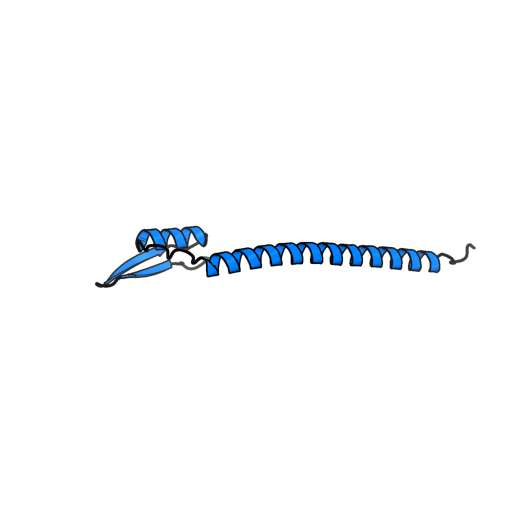Protein AF-A0A317SUR2-F1 (afdb_monomer_lite)

pLDDT: mean 87.14, std 13.88, range [46.84, 96.88]

Structure (mmCIF, N/CA/C/O backbone):
data_AF-A0A317SUR2-F1
#
_entry.id   AF-A0A317SUR2-F1
#
loop_
_atom_site.group_PDB
_atom_site.id
_atom_site.type_symbol
_atom_site.label_atom_id
_atom_site.label_alt_id
_atom_site.label_comp_id
_atom_site.label_asym_id
_atom_site.label_entity_id
_atom_site.label_seq_id
_atom_site.pdbx_PDB_ins_code
_atom_site.Cartn_x
_atom_site.Cartn_y
_atom_site.Cartn_z
_atom_site.occupancy
_atom_site.B_iso_or_equiv
_atom_site.auth_seq_id
_atom_site.auth_comp_id
_atom_site.auth_asym_id
_atom_site.auth_atom_id
_atom_site.pdbx_PDB_model_num
ATOM 1 N N . MET A 1 1 ? 0.481 -31.105 5.713 1.00 50.25 1 MET A N 1
ATOM 2 C CA . MET A 1 1 ? 0.684 -30.073 6.750 1.00 50.25 1 MET A CA 1
ATOM 3 C C . MET A 1 1 ? -0.657 -29.396 6.973 1.00 50.25 1 MET A C 1
ATOM 5 O O . MET A 1 1 ? -1.111 -28.718 6.063 1.00 50.25 1 MET A O 1
ATOM 9 N N . SER A 1 2 ? -1.347 -29.656 8.087 1.00 62.28 2 SER A N 1
ATOM 10 C CA . SER A 1 2 ? -2.554 -28.893 8.434 1.00 62.28 2 SER A CA 1
ATOM 11 C C . SER A 1 2 ? -2.091 -27.568 9.031 1.00 62.28 2 SER A C 1
ATOM 13 O O . SER A 1 2 ? -1.515 -27.556 10.117 1.00 62.28 2 SER A O 1
ATOM 15 N N . GLY A 1 3 ? -2.244 -26.474 8.285 1.00 66.69 3 GLY A N 1
ATOM 16 C CA . GLY A 1 3 ? -1.927 -25.141 8.790 1.00 66.69 3 GLY A CA 1
ATOM 17 C C . GLY A 1 3 ? -2.759 -24.844 10.037 1.00 66.69 3 GLY A C 1
ATOM 18 O O . GLY A 1 3 ? -3.965 -25.120 10.042 1.00 66.69 3 GLY A O 1
ATOM 19 N N . GLY A 1 4 ? -2.102 -24.329 11.079 1.00 80.88 4 GLY A N 1
ATOM 20 C CA . GLY A 1 4 ? -2.757 -23.877 12.306 1.00 80.88 4 GLY A CA 1
ATOM 21 C C . GLY A 1 4 ? -3.806 -22.801 12.030 1.00 80.88 4 GLY A C 1
ATOM 22 O O . GLY A 1 4 ? -3.885 -22.257 10.924 1.00 80.88 4 GLY A O 1
ATOM 23 N N . ASP A 1 5 ? -4.644 -22.534 13.020 1.00 86.75 5 ASP A N 1
ATOM 24 C CA . ASP A 1 5 ? -5.660 -21.494 12.904 1.00 86.75 5 ASP A CA 1
ATOM 25 C C . ASP A 1 5 ? -5.015 -20.108 12.938 1.00 86.75 5 ASP A C 1
ATOM 27 O O . ASP A 1 5 ? -3.987 -19.900 13.586 1.00 86.75 5 ASP A O 1
ATOM 31 N N . ALA A 1 6 ? -5.589 -19.180 12.176 1.00 92.81 6 ALA A N 1
ATOM 32 C CA . ALA A 1 6 ? -5.101 -17.816 12.054 1.00 92.81 6 ALA A CA 1
ATOM 33 C C . ALA A 1 6 ? -6.251 -16.873 12.392 1.00 92.81 6 ALA A C 1
ATOM 35 O O . ALA A 1 6 ? -7.210 -16.768 11.635 1.00 92.81 6 ALA A O 1
ATOM 36 N N . THR A 1 7 ? -6.156 -16.197 13.534 1.00 94.75 7 THR A N 1
ATOM 37 C CA . THR A 1 7 ? -7.208 -15.309 14.041 1.00 94.75 7 THR A CA 1
ATOM 38 C C . THR A 1 7 ? -6.642 -13.953 14.438 1.00 94.75 7 THR A C 1
ATOM 40 O O . THR A 1 7 ? -5.537 -13.876 14.975 1.00 94.75 7 THR A O 1
ATOM 43 N N . LEU A 1 8 ? -7.424 -12.897 14.230 1.00 95.00 8 LEU A N 1
ATOM 44 C CA . LEU A 1 8 ? -7.158 -11.542 14.704 1.00 95.00 8 LEU A CA 1
ATOM 45 C C . LEU A 1 8 ? -8.158 -11.195 15.813 1.00 95.00 8 LEU A C 1
ATOM 47 O O . LEU A 1 8 ? -9.362 -11.323 15.613 1.00 95.00 8 LEU A O 1
ATOM 51 N N . VAL A 1 9 ? -7.666 -10.765 16.974 1.00 95.50 9 VAL A N 1
ATOM 52 C CA . VAL A 1 9 ? -8.495 -10.380 18.126 1.00 95.50 9 VAL A CA 1
ATOM 53 C C . VAL A 1 9 ? -8.418 -8.869 18.316 1.00 95.50 9 VAL A C 1
ATOM 55 O O . VAL A 1 9 ? -7.327 -8.302 18.313 1.00 95.50 9 VAL A O 1
ATOM 58 N N . ILE A 1 10 ? -9.575 -8.228 18.473 1.00 95.00 10 ILE A N 1
ATOM 59 C CA . ILE A 1 10 ? -9.716 -6.797 18.749 1.00 95.00 10 ILE A CA 1
ATOM 60 C C . ILE A 1 10 ? -10.292 -6.646 20.153 1.00 95.00 10 ILE A C 1
ATOM 62 O O . ILE A 1 10 ? -11.372 -7.160 20.446 1.00 95.00 10 ILE A O 1
ATOM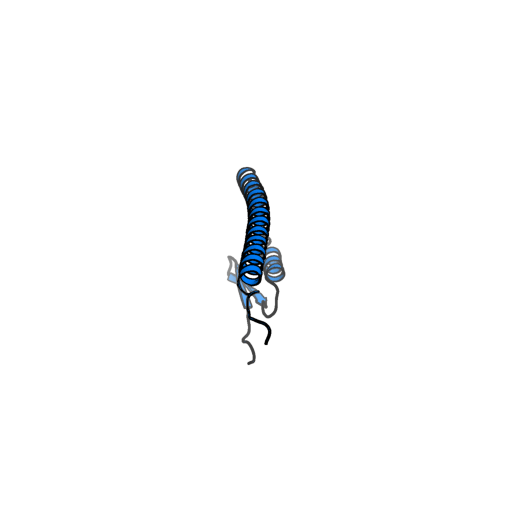 66 N N . GLU A 1 11 ? -9.580 -5.924 21.011 1.00 95.56 11 GLU A N 1
ATOM 67 C CA . GLU A 1 11 ? -10.020 -5.598 22.366 1.00 95.56 11 GLU A CA 1
ATOM 68 C C . GLU A 1 11 ? -10.471 -4.137 22.414 1.00 95.56 11 GLU A C 1
ATOM 70 O O . GLU A 1 11 ? -9.739 -3.231 22.013 1.00 95.56 11 GLU A O 1
ATOM 75 N N . PHE A 1 12 ? -11.692 -3.910 22.888 1.00 93.56 12 PHE A N 1
ATOM 76 C CA . PHE A 1 12 ? -12.268 -2.584 23.065 1.00 93.56 12 PHE A CA 1
ATOM 77 C C . PHE A 1 12 ? -12.209 -2.164 24.531 1.00 93.56 12 PHE A C 1
ATOM 79 O O . PHE A 1 12 ? -12.223 -2.995 25.447 1.00 93.56 12 PHE A O 1
ATOM 86 N N . ASP A 1 13 ? -12.222 -0.852 24.752 1.00 89.88 13 ASP A N 1
ATOM 87 C CA . ASP A 1 13 ? -12.408 -0.305 26.090 1.00 89.88 13 ASP A CA 1
ATOM 88 C C . ASP A 1 13 ? -13.736 -0.806 26.697 1.00 89.88 13 ASP A C 1
ATOM 90 O O . ASP A 1 13 ? -14.743 -0.971 26.002 1.00 89.88 13 ASP A O 1
ATOM 94 N N . GLY A 1 14 ? -13.722 -1.122 27.991 1.00 89.19 14 GLY A N 1
ATOM 95 C CA . GLY A 1 14 ? -14.820 -1.824 28.669 1.00 89.19 14 GLY A CA 1
ATOM 96 C C . GLY A 1 14 ? -14.759 -3.357 28.600 1.00 89.19 14 GLY A C 1
ATOM 97 O O . GLY A 1 14 ? -15.707 -4.019 29.021 1.00 89.19 14 GLY A O 1
ATOM 98 N N . GLY A 1 15 ? -13.657 -3.936 28.107 1.00 89.50 15 GLY A N 1
ATOM 99 C CA . GLY A 1 15 ? -13.383 -5.379 28.179 1.00 89.50 15 GLY A CA 1
ATOM 100 C C . GLY A 1 15 ? -14.142 -6.229 27.159 1.00 89.50 15 GLY A C 1
ATOM 101 O O . GLY A 1 15 ? -14.163 -7.455 27.270 1.00 89.50 15 GLY A O 1
ATOM 102 N N . LYS A 1 16 ? -14.773 -5.596 26.165 1.00 91.44 16 LYS A N 1
ATOM 103 C CA . LYS A 1 16 ? -15.400 -6.297 25.044 1.00 91.44 16 LYS A CA 1
ATOM 104 C C . LYS A 1 16 ? -14.318 -6.762 24.067 1.00 91.44 16 LYS A C 1
ATOM 106 O O . LYS A 1 16 ? -13.472 -5.967 23.667 1.00 91.44 16 LYS A O 1
ATOM 111 N N . THR A 1 17 ? -14.387 -8.016 23.632 1.00 94.75 17 THR A N 1
ATOM 112 C CA . THR A 1 17 ? -13.484 -8.577 22.622 1.00 94.75 17 THR A CA 1
ATOM 113 C C . THR A 1 17 ? -14.262 -9.062 21.402 1.00 94.75 17 THR A C 1
ATOM 115 O O . THR A 1 17 ? -15.373 -9.576 21.523 1.00 94.75 17 THR A O 1
ATOM 118 N N . GLU A 1 18 ? -13.685 -8.877 20.219 1.00 93.69 18 GLU A N 1
ATOM 119 C CA . GLU A 1 18 ? -14.187 -9.400 18.945 1.00 93.69 18 GLU A CA 1
ATOM 120 C C . GLU A 1 18 ? -13.070 -10.213 18.281 1.00 93.69 18 GLU A C 1
ATOM 122 O O . GLU A 1 18 ? -11.892 -9.874 18.399 1.00 93.69 18 GLU A O 1
ATOM 127 N N . THR A 1 19 ? -13.411 -11.309 17.604 1.00 94.69 19 THR A N 1
ATOM 128 C CA . THR A 1 19 ? -12.430 -12.189 16.944 1.00 94.69 19 THR A CA 1
ATOM 129 C C . THR A 1 19 ? -12.791 -12.379 15.479 1.00 94.69 19 THR A C 1
ATOM 131 O O . THR A 1 19 ? -13.935 -12.682 15.151 1.00 94.69 19 THR A O 1
ATOM 134 N N . ILE A 1 20 ? -11.800 -12.236 14.604 1.00 94.50 20 ILE A N 1
ATOM 135 C CA . ILE A 1 20 ? -11.907 -12.426 13.159 1.00 94.50 20 ILE A CA 1
ATOM 136 C C . ILE A 1 20 ? -11.067 -13.644 12.775 1.00 94.50 20 ILE A C 1
ATOM 138 O O . ILE A 1 20 ? -9.874 -13.693 13.074 1.00 94.50 20 ILE A O 1
ATOM 142 N N . ASP A 1 21 ? -11.665 -14.617 12.091 1.00 94.06 21 ASP A N 1
ATOM 143 C CA . ASP A 1 21 ? -10.907 -15.679 11.425 1.00 94.06 21 ASP A CA 1
ATOM 144 C C . ASP A 1 21 ? -10.290 -15.119 10.141 1.00 94.06 21 ASP A C 1
ATOM 146 O O . ASP A 1 21 ? -11.005 -14.689 9.238 1.00 94.06 21 ASP A O 1
ATOM 150 N N . VAL A 1 22 ? -8.962 -15.095 10.063 1.00 95.62 22 VAL A N 1
ATOM 151 C CA . VAL A 1 22 ? -8.215 -14.550 8.920 1.00 95.62 22 VAL A CA 1
ATOM 152 C C . VAL A 1 22 ? -7.595 -15.650 8.060 1.00 95.62 22 VAL A C 1
ATOM 154 O O . VAL A 1 22 ? -6.874 -15.376 7.096 1.00 95.62 22 VAL A O 1
ATOM 157 N N . LYS A 1 23 ? -7.861 -16.919 8.385 1.00 94.62 23 LYS A N 1
ATOM 158 C CA . LYS A 1 23 ? -7.315 -18.060 7.661 1.00 94.62 23 LYS A CA 1
ATOM 159 C C . LYS A 1 23 ? -7.814 -18.056 6.216 1.00 94.62 23 LYS A C 1
ATOM 161 O O . LYS A 1 23 ? -9.009 -18.005 5.951 1.00 94.62 23 LYS A O 1
ATOM 166 N N . HIS A 1 24 ? -6.875 -18.134 5.272 1.00 93.44 24 HIS A N 1
ATOM 167 C CA . HIS A 1 24 ? -7.151 -18.123 3.828 1.00 93.44 24 HIS A CA 1
ATOM 168 C C . HIS A 1 24 ? -7.889 -16.873 3.310 1.00 93.44 24 HIS A C 1
ATOM 170 O O . HIS A 1 24 ? -8.435 -16.914 2.209 1.00 93.44 24 HIS A O 1
ATOM 176 N N . GLN A 1 25 ? -7.878 -15.768 4.060 1.00 93.88 25 GLN A N 1
ATOM 177 C CA . GLN A 1 25 ? -8.471 -14.504 3.627 1.00 93.88 25 GLN A CA 1
ATOM 178 C C . GLN A 1 25 ? -7.452 -13.596 2.931 1.00 93.88 25 GLN A C 1
ATOM 180 O O . GLN A 1 25 ? -6.251 -13.654 3.206 1.00 93.88 25 GLN A O 1
ATOM 185 N N . HIS A 1 26 ? -7.938 -12.749 2.021 1.00 96.31 26 HIS A N 1
ATOM 186 C CA . HIS A 1 26 ? -7.128 -11.705 1.403 1.00 96.31 26 HIS A CA 1
ATOM 187 C C . HIS A 1 26 ? -7.023 -10.494 2.341 1.00 96.31 26 HIS A C 1
ATOM 189 O O . HIS A 1 26 ? -7.966 -10.173 3.062 1.00 96.31 26 HIS A O 1
ATOM 195 N N . GLU A 1 27 ? -5.897 -9.780 2.292 1.00 95.62 27 GLU A N 1
ATOM 196 C CA . GLU A 1 27 ? -5.625 -8.609 3.141 1.00 95.62 27 GLU A CA 1
ATOM 197 C C . GLU A 1 27 ? -6.777 -7.589 3.135 1.00 95.62 27 GLU A C 1
ATOM 199 O O . GLU A 1 27 ? -7.263 -7.191 4.190 1.00 95.62 27 GLU A O 1
ATOM 204 N N . ASN A 1 28 ? -7.266 -7.223 1.946 1.00 96.06 28 ASN A N 1
ATOM 205 C CA . ASN A 1 28 ? -8.394 -6.296 1.788 1.00 96.06 28 ASN A CA 1
ATOM 206 C C . ASN A 1 28 ? -9.679 -6.734 2.512 1.00 96.06 28 ASN A C 1
ATOM 208 O O . ASN A 1 28 ? -10.406 -5.875 3.010 1.00 96.06 28 ASN A O 1
ATOM 212 N N . ASP A 1 29 ? -9.976 -8.034 2.565 1.00 95.31 29 ASP A N 1
ATOM 213 C CA . ASP A 1 29 ? -11.189 -8.540 3.222 1.00 95.31 29 ASP A CA 1
ATOM 214 C C . ASP A 1 29 ? -11.042 -8.468 4.744 1.00 95.31 29 ASP A C 1
ATOM 216 O O . ASP A 1 29 ? -11.958 -8.034 5.444 1.00 95.31 29 ASP A O 1
ATOM 220 N N . ILE A 1 30 ? -9.842 -8.782 5.245 1.00 96.06 30 ILE A N 1
ATOM 221 C CA . ILE A 1 30 ? -9.490 -8.630 6.659 1.00 96.06 30 ILE A CA 1
ATOM 222 C C . ILE A 1 30 ? -9.597 -7.155 7.070 1.00 96.06 30 ILE A C 1
ATOM 224 O O . ILE A 1 30 ? -10.238 -6.840 8.070 1.00 96.06 30 ILE A O 1
ATOM 228 N N . ALA A 1 31 ? -9.015 -6.241 6.288 1.00 94.75 31 ALA A N 1
ATOM 229 C CA . ALA A 1 31 ? -9.040 -4.808 6.579 1.00 94.75 31 ALA A CA 1
ATOM 230 C C . ALA A 1 31 ? -10.471 -4.249 6.628 1.00 94.75 31 ALA A C 1
ATOM 232 O O . ALA A 1 31 ? -10.803 -3.488 7.537 1.00 94.75 31 ALA A O 1
ATOM 233 N N . ARG A 1 32 ? -11.343 -4.664 5.698 1.00 93.88 32 ARG A N 1
ATOM 234 C CA . ARG A 1 32 ? -12.766 -4.288 5.714 1.00 93.88 32 ARG A CA 1
ATOM 235 C C . ARG A 1 32 ? -13.473 -4.791 6.966 1.00 93.88 32 ARG A C 1
ATOM 237 O O . ARG A 1 32 ? -14.123 -3.996 7.633 1.00 93.88 32 ARG A O 1
ATOM 244 N N . ALA A 1 33 ? -13.275 -6.058 7.334 1.00 94.25 33 ALA A N 1
ATOM 245 C CA . ALA A 1 33 ? -13.867 -6.622 8.546 1.00 94.25 33 ALA A CA 1
ATOM 246 C C . ALA A 1 33 ? -13.439 -5.856 9.813 1.00 94.25 33 ALA A C 1
ATOM 248 O O . ALA A 1 33 ? -14.257 -5.612 10.698 1.00 94.25 33 ALA A O 1
ATOM 249 N N . VAL A 1 34 ? -12.176 -5.421 9.885 1.00 94.44 34 VAL A N 1
ATOM 250 C CA . VAL A 1 34 ? -11.677 -4.585 10.989 1.00 94.44 34 VAL A CA 1
ATOM 251 C C . VAL A 1 34 ? -12.360 -3.215 11.009 1.00 94.44 34 VAL A C 1
ATOM 253 O O . VAL A 1 34 ? -12.801 -2.773 12.071 1.00 94.44 34 VAL A O 1
ATOM 256 N N . ILE A 1 35 ? -12.472 -2.537 9.863 1.00 93.94 35 ILE A N 1
ATOM 257 C CA . ILE A 1 35 ? -13.121 -1.217 9.773 1.00 93.94 35 ILE A CA 1
ATOM 258 C C . ILE A 1 35 ? -14.606 -1.318 10.145 1.00 93.94 35 ILE A C 1
ATOM 260 O O . ILE A 1 35 ? -15.088 -0.513 10.939 1.00 93.94 35 ILE A O 1
ATOM 264 N N . ASP A 1 36 ? -15.309 -2.341 9.657 1.00 92.62 36 ASP A N 1
ATOM 265 C CA . ASP A 1 36 ? -16.731 -2.562 9.942 1.00 92.62 36 ASP A CA 1
ATOM 266 C C . ASP A 1 36 ? -16.989 -2.825 11.437 1.00 92.62 36 ASP A C 1
ATOM 268 O O . ASP A 1 36 ? -17.958 -2.315 12.008 1.00 92.62 36 ASP A O 1
ATOM 272 N N . LEU A 1 37 ? -16.107 -3.587 12.096 1.00 93.38 37 LEU A N 1
ATOM 273 C CA . LEU A 1 37 ? -16.205 -3.887 13.529 1.00 93.38 37 LEU A CA 1
ATOM 274 C C . LEU A 1 37 ? -15.863 -2.685 14.408 1.00 93.38 37 LEU A C 1
ATOM 276 O O . LEU A 1 37 ? -16.556 -2.414 15.391 1.00 93.38 37 LEU A O 1
ATOM 280 N N . THR A 1 38 ? -14.791 -1.973 14.071 1.00 91.31 38 THR A N 1
ATOM 281 C CA . THR A 1 38 ? -14.326 -0.818 14.852 1.00 91.31 38 THR A CA 1
ATOM 282 C C . THR A 1 38 ? -15.162 0.429 14.600 1.00 91.31 38 THR A C 1
ATOM 284 O O . THR A 1 38 ? -15.187 1.318 15.449 1.00 91.31 38 THR A O 1
ATOM 287 N N . LYS A 1 39 ? -15.860 0.492 13.457 1.00 89.81 39 LYS A N 1
ATOM 288 C CA . LYS A 1 39 ? -16.573 1.679 12.961 1.00 89.81 39 LYS A CA 1
ATOM 289 C C . LYS A 1 39 ? -15.675 2.917 12.918 1.00 89.81 39 LYS A C 1
ATOM 291 O O . LYS A 1 39 ? -16.148 4.034 13.116 1.00 89.81 39 LYS A O 1
ATOM 296 N N . ALA A 1 40 ? -14.376 2.707 12.709 1.00 89.12 40 ALA A N 1
ATOM 297 C CA . ALA A 1 40 ? -13.409 3.785 12.642 1.00 89.12 40 ALA A CA 1
ATOM 298 C C . ALA A 1 40 ? -13.678 4.651 11.407 1.00 89.12 40 ALA A C 1
ATOM 300 O O . ALA A 1 40 ? -13.849 4.13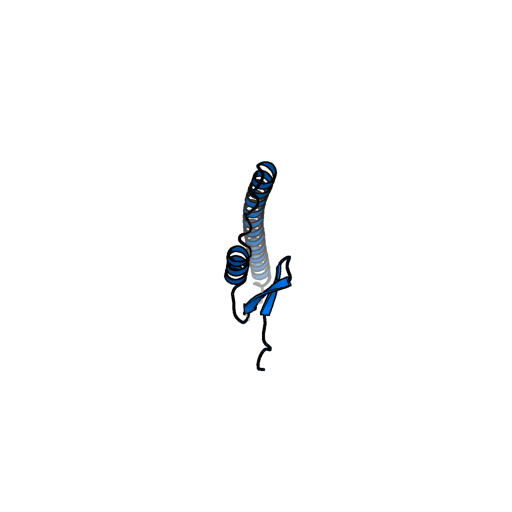9 10.299 1.00 89.12 40 ALA A O 1
ATOM 301 N N . GLU A 1 41 ? -13.693 5.967 11.598 1.00 90.25 41 GLU A N 1
ATOM 302 C CA . GLU A 1 41 ? -13.767 6.904 10.484 1.00 90.25 41 GLU A CA 1
ATOM 303 C C . GLU A 1 41 ? -12.382 7.023 9.833 1.00 90.25 41 GLU A C 1
ATOM 305 O O . GLU A 1 41 ? -11.393 7.276 10.532 1.00 90.25 41 GLU A O 1
ATOM 310 N N . PRO A 1 42 ? -12.269 6.820 8.509 1.00 88.19 42 PRO A N 1
ATOM 311 C CA . PRO A 1 42 ? -10.994 6.955 7.828 1.00 88.19 42 PRO A CA 1
ATOM 312 C C . PRO A 1 42 ? -10.536 8.413 7.869 1.00 88.19 42 PRO A C 1
ATOM 314 O O . PRO A 1 42 ? -11.302 9.334 7.581 1.00 88.19 42 PRO A O 1
ATOM 317 N N . VAL A 1 43 ? -9.260 8.615 8.191 1.00 91.12 43 VAL A N 1
ATOM 318 C CA . VAL A 1 43 ? -8.650 9.945 8.155 1.00 91.12 43 VAL A CA 1
ATOM 319 C C . VAL A 1 43 ? -8.542 10.387 6.691 1.00 91.12 43 VAL A C 1
ATOM 321 O O . VAL A 1 43 ? -7.973 9.646 5.882 1.00 91.12 43 VAL A O 1
ATOM 324 N N . PRO A 1 44 ? -9.082 11.560 6.320 1.00 90.44 44 PRO A N 1
ATOM 325 C CA . PRO A 1 44 ? -8.974 12.057 4.958 1.00 90.44 44 PRO A CA 1
ATOM 326 C C . PRO A 1 44 ? -7.518 12.385 4.620 1.00 90.44 44 PRO A C 1
ATOM 328 O O . PRO A 1 44 ? -6.770 12.901 5.450 1.00 90.44 44 PRO A O 1
ATOM 331 N N . THR A 1 45 ? -7.125 12.099 3.382 1.00 92.81 45 THR A N 1
ATOM 332 C CA . THR A 1 45 ? -5.799 12.437 2.857 1.00 92.81 45 THR A CA 1
ATOM 333 C C . THR A 1 45 ? -5.642 13.953 2.762 1.00 92.81 45 THR A C 1
ATOM 335 O O . THR A 1 45 ? -6.541 14.636 2.267 1.00 92.81 45 THR A O 1
ATOM 338 N N . SER A 1 46 ? -4.511 14.480 3.236 1.00 95.56 46 SER A N 1
ATOM 339 C CA . SER A 1 46 ? -4.201 15.906 3.112 1.00 95.56 46 SER A CA 1
ATOM 340 C C . SER A 1 46 ? -3.836 16.278 1.668 1.00 95.56 46 SER A C 1
ATOM 342 O O . SER A 1 46 ? -3.477 15.415 0.864 1.00 95.56 46 SER A O 1
ATOM 344 N N . GLU A 1 47 ? -3.914 17.566 1.323 1.00 94.69 47 GLU A N 1
ATOM 345 C CA . GLU A 1 47 ? -3.483 18.045 -0.001 1.00 94.69 47 GLU A CA 1
ATOM 346 C C . GLU A 1 47 ? -1.988 17.773 -0.239 1.00 94.69 47 GLU A C 1
ATOM 348 O O . GLU A 1 47 ? -1.614 17.317 -1.317 1.00 94.69 47 GLU A O 1
ATOM 353 N N . GLU A 1 48 ? -1.151 17.955 0.787 1.00 95.62 48 GLU A N 1
ATOM 354 C CA . GLU A 1 48 ? 0.285 17.657 0.731 1.00 95.62 48 GLU A CA 1
ATOM 355 C C . GLU A 1 48 ? 0.540 16.168 0.446 1.00 95.62 48 GLU A C 1
ATOM 357 O O . GLU A 1 48 ? 1.317 15.827 -0.448 1.00 95.62 48 GLU A O 1
ATOM 362 N N . ASP A 1 49 ? -0.169 15.269 1.134 1.00 95.88 49 ASP A N 1
ATOM 363 C CA . ASP A 1 49 ? -0.055 13.828 0.889 1.00 95.88 49 ASP A CA 1
ATOM 364 C C . ASP A 1 49 ? -0.502 13.462 -0.534 1.00 95.88 49 ASP A C 1
ATOM 366 O O . ASP A 1 49 ? 0.136 12.643 -1.200 1.00 95.88 49 ASP A O 1
ATOM 370 N N . ALA A 1 50 ? -1.577 14.082 -1.032 1.00 94.06 50 ALA A N 1
ATOM 371 C CA . ALA A 1 50 ? -2.069 13.851 -2.387 1.00 94.06 50 ALA A CA 1
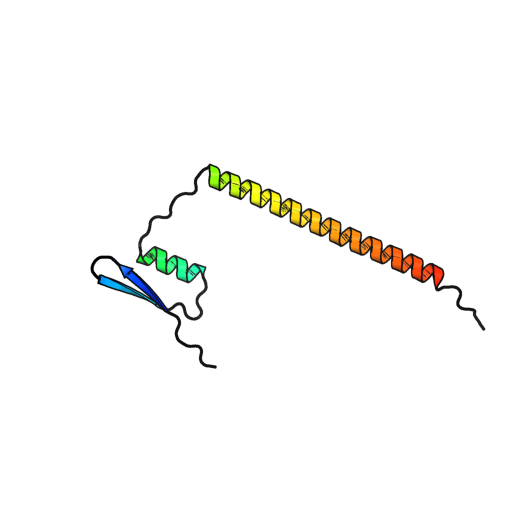ATOM 372 C C . ALA A 1 50 ? -1.054 14.302 -3.453 1.00 94.06 50 ALA A C 1
ATOM 374 O O . ALA A 1 50 ? -0.841 13.600 -4.447 1.00 94.06 50 ALA A O 1
ATOM 375 N N . GLU A 1 51 ? -0.381 15.435 -3.235 1.00 95.94 51 GLU A N 1
ATOM 376 C CA . GLU A 1 51 ? 0.694 15.906 -4.110 1.00 95.94 51 GLU A CA 1
ATOM 377 C C . GLU A 1 51 ? 1.891 14.951 -4.112 1.00 95.94 51 GLU A C 1
ATOM 379 O O . GLU A 1 51 ? 2.425 14.635 -5.181 1.00 95.94 51 GLU A O 1
ATOM 384 N N . ILE A 1 52 ? 2.291 14.439 -2.944 1.00 96.56 52 ILE A N 1
ATOM 385 C CA . ILE A 1 52 ? 3.378 13.458 -2.826 1.00 96.56 52 ILE A CA 1
ATOM 386 C C . ILE A 1 52 ? 3.041 12.188 -3.615 1.00 96.56 52 ILE A C 1
ATOM 388 O O . ILE A 1 52 ? 3.881 11.687 -4.373 1.00 96.56 52 ILE A O 1
ATOM 392 N N . VAL A 1 53 ? 1.811 11.683 -3.483 1.00 95.69 53 VAL A N 1
ATOM 393 C CA . VAL A 1 53 ? 1.339 10.508 -4.230 1.00 95.69 53 VAL A CA 1
ATOM 394 C C . VAL A 1 53 ? 1.406 10.767 -5.736 1.00 95.69 53 VAL A C 1
ATOM 396 O O . VAL A 1 53 ? 2.007 9.974 -6.463 1.00 95.69 53 VAL A O 1
ATOM 399 N N . ALA A 1 54 ? 0.890 11.905 -6.204 1.00 95.50 54 ALA A N 1
ATOM 400 C CA . ALA A 1 54 ? 0.904 12.255 -7.623 1.00 95.50 54 ALA A CA 1
ATOM 401 C C . ALA A 1 54 ? 2.334 12.371 -8.188 1.00 95.50 54 ALA A C 1
ATOM 403 O O . ALA A 1 54 ? 2.633 11.871 -9.277 1.00 95.50 54 ALA A O 1
ATOM 404 N N . GLN A 1 55 ? 3.255 12.991 -7.442 1.00 96.00 55 GLN A N 1
ATOM 405 C CA . GLN A 1 55 ? 4.663 13.083 -7.840 1.00 96.00 55 GLN A CA 1
ATOM 406 C C . GLN A 1 55 ? 5.320 11.702 -7.932 1.00 96.00 55 GLN A C 1
ATOM 408 O O . GLN A 1 55 ? 6.080 11.431 -8.869 1.00 96.00 55 GLN A O 1
ATOM 413 N N . TYR A 1 56 ? 5.019 10.818 -6.982 1.00 96.25 56 TYR A N 1
ATOM 414 C CA . TYR A 1 56 ? 5.548 9.461 -6.968 1.00 96.25 56 TYR A CA 1
ATOM 415 C C . TYR A 1 56 ? 5.027 8.614 -8.137 1.00 96.25 56 TYR A C 1
ATOM 417 O O . TYR A 1 56 ? 5.798 7.877 -8.759 1.00 96.25 56 TYR A O 1
ATOM 425 N N . GLU A 1 57 ? 3.748 8.744 -8.487 1.00 95.75 57 GLU A N 1
ATOM 426 C CA . GLU A 1 57 ? 3.163 8.065 -9.647 1.00 95.75 57 GLU A CA 1
ATOM 427 C C . GLU A 1 57 ? 3.832 8.503 -10.954 1.00 95.75 57 GLU A C 1
ATOM 429 O O . GLU A 1 57 ? 4.254 7.660 -11.751 1.00 95.75 57 GLU A O 1
ATOM 434 N N . LEU A 1 58 ? 4.043 9.810 -11.140 1.00 96.19 58 LEU A N 1
ATOM 435 C CA . LEU A 1 58 ? 4.778 10.335 -12.295 1.00 96.19 58 LEU A CA 1
ATOM 436 C C . LEU A 1 58 ? 6.222 9.822 -12.345 1.00 96.19 58 LEU A C 1
ATOM 438 O O . LEU A 1 58 ? 6.738 9.496 -13.418 1.00 96.19 58 LEU A O 1
ATOM 442 N N . TYR A 1 59 ? 6.889 9.740 -11.192 1.00 96.44 59 TYR A N 1
ATOM 443 C CA . TYR A 1 59 ? 8.237 9.188 -11.102 1.00 96.44 59 TYR A CA 1
ATOM 444 C C . TYR A 1 59 ? 8.279 7.710 -11.516 1.00 96.44 59 TYR A C 1
ATOM 446 O O . TYR A 1 59 ? 9.151 7.323 -12.298 1.00 96.44 59 TYR A O 1
ATOM 454 N N . LYS A 1 60 ? 7.324 6.894 -11.052 1.00 96.88 60 LYS A N 1
ATOM 455 C CA . LYS A 1 60 ? 7.218 5.476 -11.427 1.00 96.88 60 LYS A CA 1
ATOM 456 C C . LYS A 1 60 ? 7.111 5.285 -12.936 1.00 96.88 60 LYS A C 1
ATOM 458 O O . LYS A 1 60 ? 7.895 4.517 -13.490 1.00 96.88 60 LYS A O 1
ATOM 463 N N . VAL A 1 61 ? 6.223 6.029 -13.595 1.00 96.44 61 VAL A N 1
ATOM 464 C CA . VAL A 1 61 ? 6.041 5.949 -15.055 1.00 96.44 61 VAL A CA 1
ATOM 465 C C . VAL A 1 61 ? 7.353 6.242 -15.784 1.00 96.44 61 VAL A C 1
ATOM 467 O O . VAL A 1 61 ? 7.800 5.444 -16.608 1.00 96.44 61 VAL A O 1
ATOM 470 N N . ARG A 1 62 ? 8.046 7.328 -15.414 1.00 94.81 62 ARG A N 1
ATOM 471 C CA . ARG A 1 62 ? 9.350 7.670 -16.013 1.00 94.81 62 ARG A CA 1
ATOM 472 C C . ARG A 1 62 ? 10.389 6.567 -15.817 1.00 94.81 62 ARG A C 1
ATOM 474 O O . ARG A 1 62 ? 11.194 6.297 -16.709 1.00 94.81 62 ARG A O 1
ATOM 481 N N . MET A 1 63 ? 10.401 5.932 -14.648 1.00 95.56 63 MET A N 1
ATOM 482 C CA . MET A 1 63 ? 11.337 4.848 -14.358 1.00 95.56 63 MET A CA 1
ATOM 483 C C . MET A 1 63 ? 11.047 3.597 -15.187 1.00 95.56 63 MET A C 1
ATOM 485 O O . MET A 1 63 ? 11.987 2.975 -15.684 1.00 95.56 63 MET A O 1
ATOM 489 N N . GLU A 1 64 ? 9.779 3.240 -15.376 1.00 95.50 64 GLU A N 1
ATOM 490 C CA . GLU A 1 64 ? 9.371 2.114 -16.222 1.00 95.50 64 GLU A CA 1
ATOM 491 C C . GLU A 1 64 ? 9.744 2.346 -17.694 1.00 95.50 64 GLU A C 1
ATOM 493 O O . GLU A 1 64 ? 10.350 1.473 -18.326 1.00 95.50 64 GLU A O 1
ATOM 498 N N . GLU A 1 65 ? 9.501 3.551 -18.217 1.00 95.00 65 GLU A N 1
ATOM 499 C CA . GLU A 1 65 ? 9.927 3.949 -19.564 1.00 95.00 65 GLU A CA 1
ATOM 500 C C . GLU A 1 65 ? 11.449 3.846 -19.727 1.00 95.00 65 GLU A C 1
ATOM 502 O O . GLU A 1 65 ? 11.959 3.244 -20.681 1.00 95.00 65 GLU A O 1
ATOM 507 N N . GLN A 1 66 ? 12.207 4.363 -18.757 1.00 94.44 66 GLN A N 1
ATOM 508 C CA . GLN A 1 66 ? 13.665 4.306 -18.794 1.00 94.44 66 GLN A CA 1
ATOM 509 C C . GLN A 1 66 ? 14.188 2.865 -18.720 1.00 94.44 66 GLN A C 1
ATOM 511 O O . GLN A 1 66 ? 15.176 2.523 -19.382 1.00 94.44 66 GLN A O 1
ATOM 516 N N . GLN A 1 67 ? 13.540 1.996 -17.942 1.00 95.75 67 GLN A N 1
ATOM 517 C CA . GLN A 1 67 ? 13.865 0.571 -17.896 1.00 95.75 67 GLN A CA 1
ATOM 518 C C . GLN A 1 67 ? 13.620 -0.107 -19.248 1.00 95.75 67 GLN A C 1
ATOM 520 O O . GLN A 1 67 ? 14.475 -0.882 -19.694 1.00 95.75 67 GLN A O 1
ATOM 525 N N . ALA A 1 68 ? 12.518 0.214 -19.931 1.00 94.75 68 ALA A N 1
ATOM 526 C CA . ALA A 1 68 ? 12.221 -0.302 -21.264 1.00 94.75 68 ALA A CA 1
ATOM 527 C C . ALA A 1 68 ? 13.286 0.127 -22.289 1.00 94.75 68 ALA A C 1
ATOM 529 O O . ALA A 1 68 ? 13.866 -0.728 -22.967 1.00 94.75 68 ALA A O 1
ATOM 530 N N . ILE A 1 69 ? 13.643 1.417 -22.316 1.00 94.25 69 ILE A N 1
ATOM 531 C CA . ILE A 1 69 ? 14.703 1.956 -23.187 1.00 94.25 69 ILE A CA 1
ATOM 532 C C . ILE A 1 69 ? 16.041 1.260 -22.908 1.00 94.25 69 ILE A C 1
ATOM 534 O O . ILE A 1 69 ? 16.743 0.824 -23.824 1.00 94.25 69 ILE A O 1
ATOM 538 N N . ASN A 1 70 ? 16.403 1.109 -21.632 1.00 94.44 70 ASN A N 1
ATOM 539 C CA . ASN A 1 70 ? 17.648 0.453 -21.239 1.00 94.44 70 ASN A CA 1
ATOM 540 C C . ASN A 1 70 ? 17.675 -1.023 -21.654 1.00 94.44 70 ASN A C 1
ATOM 542 O O . ASN A 1 70 ? 18.715 -1.522 -22.095 1.00 94.44 70 ASN A O 1
ATOM 546 N N . LYS A 1 71 ? 16.547 -1.730 -21.536 1.00 94.25 71 LYS A N 1
ATOM 547 C CA . LYS A 1 71 ? 16.412 -3.119 -21.984 1.00 94.25 71 LYS A CA 1
ATOM 548 C C . LYS A 1 71 ? 16.576 -3.224 -23.498 1.00 94.25 71 LYS A C 1
ATOM 550 O O . LYS A 1 71 ? 17.327 -4.084 -23.954 1.00 94.25 71 LYS A O 1
ATOM 555 N N . GLN A 1 72 ? 15.954 -2.330 -24.260 1.00 92.81 72 GLN A N 1
ATOM 556 C CA . GLN A 1 72 ? 16.051 -2.310 -25.718 1.00 92.81 72 GLN A CA 1
ATOM 557 C C . GLN A 1 72 ? 17.488 -2.048 -26.189 1.00 92.81 72 GLN A C 1
ATOM 559 O O . GLN A 1 72 ? 18.046 -2.861 -26.926 1.00 92.81 72 GLN A O 1
ATOM 564 N N . ARG A 1 73 ? 18.156 -1.026 -25.638 1.00 92.56 73 ARG A N 1
ATOM 565 C CA . ARG A 1 73 ? 19.574 -0.739 -25.930 1.00 92.56 73 ARG A CA 1
ATOM 566 C C . ARG A 1 73 ? 20.499 -1.913 -25.606 1.00 92.56 73 ARG A C 1
ATOM 568 O O . ARG A 1 73 ? 21.485 -2.153 -26.302 1.00 92.56 73 ARG A O 1
ATOM 575 N N . ARG A 1 74 ? 20.216 -2.664 -24.533 1.00 91.31 74 ARG A N 1
ATOM 576 C CA . ARG A 1 74 ? 20.978 -3.881 -24.192 1.00 91.31 74 ARG A CA 1
ATOM 577 C C . ARG A 1 74 ? 20.794 -4.979 -25.239 1.00 91.31 74 ARG A C 1
ATOM 579 O O . ARG A 1 74 ? 21.758 -5.686 -25.531 1.00 91.31 74 ARG A O 1
ATOM 586 N N . VAL A 1 75 ? 19.588 -5.135 -25.784 1.00 92.06 75 VAL A N 1
ATOM 587 C CA . VAL A 1 75 ? 19.306 -6.104 -26.851 1.00 92.06 75 VAL A CA 1
ATOM 588 C C . VAL A 1 75 ? 20.010 -5.698 -28.143 1.00 92.06 75 VAL A C 1
ATOM 590 O O . VAL A 1 75 ? 20.723 -6.527 -28.702 1.00 92.06 75 VAL A O 1
ATOM 593 N N . GLU A 1 76 ? 19.908 -4.436 -28.559 1.00 89.56 76 GLU A N 1
ATOM 594 C CA . GLU A 1 76 ? 20.574 -3.900 -29.760 1.00 89.56 76 GLU A CA 1
ATOM 595 C C . GLU A 1 76 ? 22.089 -4.135 -29.714 1.00 89.56 76 GLU A C 1
ATOM 597 O O . GLU A 1 76 ? 22.644 -4.800 -30.589 1.00 89.56 76 GLU A O 1
ATOM 602 N N . ARG A 1 77 ? 22.745 -3.753 -28.608 1.00 89.31 77 ARG A N 1
ATOM 603 C CA . ARG A 1 77 ? 24.1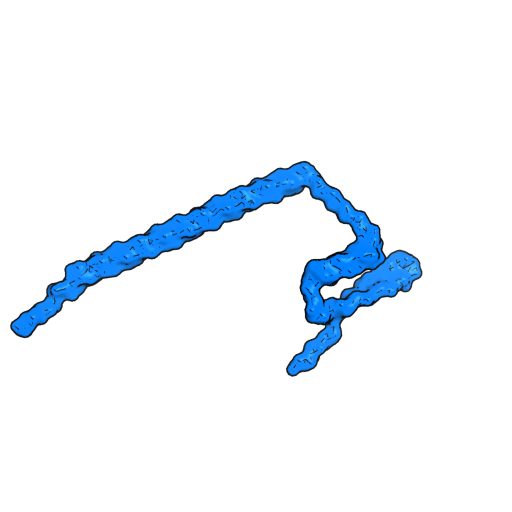83 -4.014 -28.401 1.00 89.31 77 ARG A CA 1
ATOM 604 C C . ARG A 1 77 ? 24.536 -5.502 -28.438 1.00 89.31 77 ARG A C 1
ATOM 606 O O . ARG A 1 77 ? 25.655 -5.869 -28.791 1.00 89.31 77 ARG A O 1
ATOM 613 N N . ARG A 1 78 ? 23.629 -6.388 -28.012 1.00 88.44 78 ARG A N 1
ATOM 614 C CA . ARG A 1 78 ? 23.85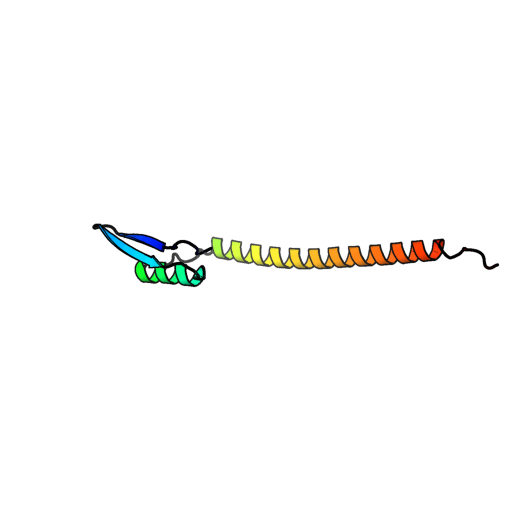1 -7.842 -28.075 1.00 88.44 78 ARG A CA 1
ATOM 615 C C . ARG A 1 78 ? 23.745 -8.358 -29.509 1.00 88.44 78 ARG A C 1
ATOM 617 O O . ARG A 1 78 ? 24.469 -9.294 -29.846 1.00 88.44 78 ARG A O 1
ATOM 624 N N . VAL A 1 79 ? 22.861 -7.783 -30.322 1.00 86.06 79 VAL A N 1
ATOM 625 C CA . VAL A 1 79 ? 22.723 -8.110 -31.748 1.00 86.06 79 VAL A CA 1
ATOM 626 C C . VAL A 1 79 ? 23.957 -7.646 -32.518 1.00 86.06 79 VAL A C 1
ATOM 628 O O . VAL A 1 79 ? 24.552 -8.471 -33.205 1.00 86.06 79 VAL A O 1
ATOM 631 N N . GLU A 1 80 ? 24.417 -6.408 -32.317 1.00 81.06 80 GLU A N 1
ATOM 632 C CA . GLU A 1 80 ? 25.649 -5.890 -32.940 1.00 81.06 80 GLU A CA 1
ATOM 633 C C . GLU A 1 80 ? 26.860 -6.779 -32.638 1.00 81.06 80 GLU A C 1
ATOM 635 O O . GLU A 1 80 ? 27.501 -7.286 -33.554 1.00 81.06 80 GLU A O 1
ATOM 640 N N . ARG A 1 81 ? 27.110 -7.104 -31.361 1.00 81.94 81 ARG A N 1
ATOM 641 C CA . ARG A 1 81 ? 28.227 -7.994 -30.985 1.00 81.94 81 ARG A CA 1
ATOM 642 C C . ARG A 1 81 ? 28.123 -9.394 -31.588 1.00 81.94 81 ARG A C 1
ATOM 644 O O . ARG A 1 81 ? 29.138 -10.065 -31.759 1.00 81.94 81 ARG A O 1
ATOM 651 N N . ARG A 1 82 ? 26.910 -9.900 -31.834 1.00 78.88 82 ARG A N 1
ATOM 652 C CA . ARG A 1 82 ? 26.712 -11.194 -32.508 1.00 78.88 82 ARG A CA 1
ATOM 653 C C . ARG A 1 82 ? 26.999 -11.079 -34.002 1.00 78.88 82 ARG A C 1
ATOM 655 O O . ARG A 1 82 ? 27.634 -11.978 -34.539 1.00 78.88 82 ARG A O 1
ATOM 662 N N . ALA A 1 83 ? 26.585 -9.988 -34.642 1.00 73.94 83 ALA A N 1
ATOM 663 C CA . ALA A 1 83 ? 26.905 -9.709 -36.037 1.00 73.94 83 ALA A CA 1
ATOM 664 C C . ALA A 1 83 ? 28.422 -9.554 -36.246 1.00 73.94 83 ALA A C 1
ATOM 666 O O . ALA A 1 83 ? 28.974 -10.206 -37.126 1.00 73.94 83 ALA A O 1
ATOM 667 N N . GLU A 1 84 ? 29.113 -8.806 -35.379 1.00 71.00 84 GLU A N 1
ATOM 668 C CA . GLU A 1 84 ? 30.579 -8.668 -35.400 1.00 71.00 84 GLU A CA 1
ATOM 669 C C . GLU A 1 84 ? 31.289 -10.018 -35.227 1.00 71.00 84 GLU A C 1
ATOM 671 O O . GLU A 1 84 ? 32.176 -10.368 -36.003 1.00 71.00 84 GLU A O 1
ATOM 676 N N . LYS A 1 85 ? 30.873 -10.831 -34.246 1.00 70.94 85 LYS A N 1
ATOM 677 C CA . LYS A 1 85 ? 31.446 -12.172 -34.039 1.00 70.94 85 LYS A CA 1
ATOM 678 C C . LYS A 1 85 ? 31.200 -13.111 -35.221 1.00 70.94 85 LYS A C 1
ATOM 680 O O . LYS A 1 85 ? 32.089 -13.885 -35.565 1.00 70.94 85 LYS A O 1
ATOM 685 N N . ASN A 1 86 ? 30.028 -13.035 -35.848 1.00 63.69 86 ASN A N 1
ATOM 686 C CA . ASN A 1 86 ? 29.708 -13.830 -37.033 1.00 63.69 86 ASN A CA 1
ATOM 687 C C . ASN A 1 86 ? 30.491 -13.361 -38.272 1.00 63.69 86 ASN A C 1
ATOM 689 O O . ASN A 1 86 ? 30.883 -14.197 -39.079 1.00 63.69 86 ASN A O 1
ATOM 693 N N . ALA A 1 87 ? 30.770 -12.059 -38.404 1.00 59.75 87 ALA A N 1
ATOM 694 C CA . ALA A 1 87 ? 31.607 -11.519 -39.476 1.00 59.75 87 ALA A CA 1
ATOM 695 C C . ALA A 1 87 ? 33.079 -11.955 -39.348 1.00 59.75 87 ALA A C 1
ATOM 697 O O . ALA A 1 87 ? 33.733 -12.217 -40.353 1.00 59.75 87 ALA A O 1
ATOM 698 N N . ILE A 1 88 ? 33.589 -12.090 -38.118 1.00 60.38 88 ILE A N 1
ATOM 699 C CA . ILE A 1 88 ? 34.971 -12.524 -37.847 1.00 60.38 88 ILE A CA 1
ATOM 700 C C . ILE A 1 88 ? 35.121 -14.060 -37.937 1.00 60.38 88 ILE A C 1
ATOM 702 O O . ILE A 1 88 ? 36.174 -14.555 -38.327 1.00 60.38 88 ILE A O 1
ATOM 706 N N . GLY A 1 89 ? 34.076 -14.836 -37.624 1.00 54.34 89 GLY A N 1
ATOM 707 C CA . GLY A 1 89 ? 34.096 -16.310 -37.649 1.00 54.34 89 GLY A CA 1
ATOM 708 C C . GLY A 1 89 ? 33.910 -16.970 -39.025 1.00 54.34 89 GLY A C 1
ATOM 709 O O . GLY A 1 89 ? 33.891 -18.196 -39.104 1.00 54.34 89 GLY A O 1
ATOM 710 N N . GLY A 1 90 ? 33.754 -16.189 -40.101 1.00 50.09 90 GLY A N 1
ATOM 711 C CA . GLY A 1 90 ? 33.433 -16.678 -41.450 1.00 50.09 90 GLY A CA 1
ATOM 712 C C . GLY A 1 90 ? 34.617 -17.151 -42.304 1.00 50.09 90 GLY A C 1
ATOM 713 O O . GLY A 1 90 ? 34.401 -17.684 -43.388 1.00 50.09 90 GLY A O 1
ATOM 714 N N . THR A 1 91 ? 35.865 -17.006 -41.852 1.00 51.56 91 THR A N 1
ATOM 715 C CA . THR A 1 91 ? 37.046 -17.483 -42.598 1.00 51.56 91 THR A CA 1
ATOM 716 C C . THR A 1 91 ? 37.550 -18.823 -42.061 1.00 51.56 91 THR A C 1
ATOM 718 O O . THR A 1 91 ? 38.703 -18.960 -41.660 1.00 51.56 91 THR A O 1
ATOM 721 N N . GLY A 1 92 ? 36.670 -19.825 -42.037 1.00 53.25 92 GLY A N 1
ATOM 722 C CA . GLY A 1 92 ? 37.011 -21.231 -41.815 1.00 53.25 92 GLY A CA 1
ATOM 723 C C . GLY A 1 92 ? 37.035 -21.999 -43.138 1.00 53.25 92 GLY A C 1
ATOM 724 O O . GLY A 1 92 ? 36.054 -22.642 -43.479 1.00 53.25 92 GLY A O 1
ATOM 725 N N . ARG A 1 93 ? 38.135 -21.841 -43.889 1.00 46.84 93 ARG A N 1
ATOM 726 C CA . ARG A 1 93 ? 38.653 -22.625 -45.037 1.00 46.84 93 ARG A CA 1
ATOM 727 C C . ARG A 1 93 ? 37.756 -23.763 -45.599 1.00 46.84 93 ARG A C 1
ATOM 729 O O . ARG A 1 93 ? 37.599 -24.773 -44.915 1.00 46.84 93 ARG A O 1
ATOM 736 N N . PRO A 1 94 ? 37.263 -23.692 -46.857 1.00 50.41 94 PRO A N 1
ATOM 737 C CA . PRO A 1 94 ? 36.826 -24.895 -47.562 1.00 50.41 94 PRO A CA 1
ATOM 738 C C . PRO A 1 94 ? 38.048 -25.732 -47.982 1.00 50.41 94 PRO A C 1
ATOM 740 O O . PRO A 1 94 ? 39.059 -25.153 -48.376 1.00 50.41 94 PRO A O 1
ATOM 743 N N . ALA A 1 95 ? 37.895 -27.056 -47.831 1.00 47.84 95 ALA A N 1
ATOM 744 C CA . ALA A 1 95 ? 38.693 -28.197 -48.321 1.00 47.84 95 ALA A CA 1
ATOM 745 C C . ALA A 1 95 ? 40.171 -27.956 -48.689 1.00 47.84 95 ALA A C 1
ATOM 747 O O . ALA A 1 95 ? 40.451 -27.315 -49.725 1.00 47.84 95 ALA A O 1
#

Sequence (95 aa):
MSGGDATLVIEFDGGKTETIDVKHQHENDIARAVIDLTKAEPVPTSEEDAEIVAQYELYKVRMEEQQAINKQRRVERRVERRAEKNAIGGTGRPA

Foldseek 3Di:
DPDDWDKDWDADPVGDIDIDGCPPHDPVVVVVVVCVVVVDDDDDDDPVNVVVVVVVVVVVVVVVVVVVVVVVVVVVVVVVVVVVVVVVPPPPDDD

Secondary structure (DSSP, 8-state):
--PPP-EEEEE-TTS-EEEEE-TT--HHHHHHHHHHHHTPPPPPPPHHHHHHHHHHHHHHHHHHHHHHHHHHHHHHHHHHHHHHHHHHTT-----

Radius of gyration: 28.93 Å; chains: 1; bounding box: 55×48×77 Å

Organism: NCBI:txid42249